Protein AF-D0IN45-F1 (afdb_monomer)

Nearest PDB structures (foldseek):
  6n2h-assembly1_A-2  TM=3.799E-01  e=4.061E+00  Salmonella enterica subsp. enterica serovar Typhimurium

InterPro domains:
  IPR011762 Acetyl-coenzyme A carboxyltransferase, N-terminal [PS50980] (1-43)
  IPR029045 ClpP/crotonase-like domain superfamily [SSF52096] (5-43)

Radius of gyration: 11.08 Å; Cα contacts (8 Å, |Δi|>4): 52; chains: 1; bounding box: 24×16×27 Å

Structure (mmCIF, N/CA/C/O backbone):
data_AF-D0IN45-F1
#
_entry.id   AF-D0IN45-F1
#
loop_
_atom_site.group_PDB
_atom_site.id
_atom_site.type_symbol
_atom_site.label_atom_id
_atom_site.label_alt_id
_atom_site.label_comp_id
_atom_site.label_asym_id
_atom_site.label_entity_id
_atom_site.label_seq_id
_atom_site.pdbx_PDB_ins_code
_atom_site.Cartn_x
_atom_site.Cartn_y
_atom_site.Cartn_z
_atom_site.occupancy
_atom_site.B_iso_or_equiv
_atom_site.auth_seq_id
_atom_site.auth_comp_id
_atom_site.auth_asym_id
_atom_site.auth_atom_id
_atom_site.pdbx_PDB_model_num
ATOM 1 N N . ALA A 1 1 ? -3.187 8.494 11.365 1.00 74.56 1 ALA A N 1
ATOM 2 C CA . ALA A 1 1 ? -4.629 8.791 11.547 1.00 74.56 1 ALA A CA 1
ATOM 3 C C . ALA A 1 1 ? -5.529 7.873 10.710 1.00 74.56 1 ALA A C 1
ATOM 5 O O . ALA A 1 1 ? -6.355 7.177 11.290 1.00 74.56 1 ALA A O 1
ATOM 6 N N . LEU A 1 2 ? -5.338 7.807 9.385 1.00 79.25 2 LEU A N 1
ATOM 7 C CA . LEU A 1 2 ? -6.167 7.011 8.464 1.00 79.25 2 LEU A CA 1
ATOM 8 C C . LEU A 1 2 ? -6.261 5.514 8.829 1.00 79.25 2 LEU A C 1
ATOM 10 O O . LEU A 1 2 ? -7.363 4.993 8.974 1.00 79.25 2 LEU A O 1
ATOM 14 N N . ASN A 1 3 ? -5.125 4.850 9.077 1.00 81.62 3 ASN A N 1
ATOM 15 C CA . ASN A 1 3 ? -5.093 3.425 9.446 1.00 81.62 3 ASN A CA 1
ATOM 16 C C . ASN A 1 3 ? -5.906 3.127 10.728 1.00 81.62 3 ASN A C 1
ATOM 18 O O . ASN A 1 3 ? -6.681 2.174 10.779 1.00 81.62 3 ASN A O 1
ATOM 22 N N . ILE A 1 4 ? -5.804 3.993 11.744 1.00 82.44 4 ILE A N 1
ATOM 23 C CA . ILE A 1 4 ? -6.540 3.844 13.010 1.00 82.44 4 ILE A CA 1
ATOM 24 C C . ILE A 1 4 ? -8.051 3.951 12.774 1.00 82.44 4 ILE A C 1
ATOM 26 O O . ILE A 1 4 ? -8.816 3.176 13.347 1.00 82.44 4 ILE A O 1
ATOM 30 N N . TYR A 1 5 ? -8.488 4.890 11.931 1.00 85.06 5 TYR A N 1
ATOM 31 C CA . TYR A 1 5 ? -9.902 5.053 11.594 1.00 85.06 5 TYR A CA 1
ATOM 32 C C . TYR A 1 5 ? -10.449 3.826 10.857 1.00 85.06 5 TYR A C 1
ATOM 34 O O . TYR A 1 5 ? -11.476 3.280 11.260 1.00 85.06 5 TYR A O 1
ATOM 42 N N . GLN A 1 6 ? -9.730 3.349 9.837 1.00 86.31 6 GLN A N 1
ATOM 43 C CA . GLN A 1 6 ? -10.119 2.170 9.060 1.00 86.31 6 GLN A CA 1
ATOM 44 C C . GLN A 1 6 ? -10.215 0.920 9.943 1.00 86.31 6 GLN A C 1
ATOM 46 O O . GLN A 1 6 ? -11.240 0.240 9.924 1.00 86.31 6 GLN A O 1
ATOM 51 N N . ARG A 1 7 ? -9.222 0.677 10.816 1.00 82.12 7 ARG A N 1
ATOM 52 C CA . ARG A 1 7 ? -9.262 -0.425 11.795 1.00 82.12 7 ARG A CA 1
ATOM 53 C C . ARG A 1 7 ? -10.435 -0.310 12.762 1.00 82.12 7 ARG A C 1
ATOM 55 O O . ARG A 1 7 ? -11.134 -1.295 12.979 1.00 82.12 7 ARG A O 1
ATOM 62 N N . LYS A 1 8 ? -10.675 0.873 13.341 1.00 86.81 8 LYS A N 1
ATOM 63 C CA . LYS A 1 8 ? -11.783 1.084 14.292 1.00 86.81 8 LYS A CA 1
ATOM 64 C C . LYS A 1 8 ? -13.151 0.870 13.648 1.00 86.81 8 LYS A C 1
ATOM 66 O O . LYS A 1 8 ? -14.051 0.347 14.295 1.00 86.81 8 LYS A O 1
ATOM 71 N N . LYS A 1 9 ? -13.310 1.272 12.387 1.00 89.19 9 LYS A N 1
ATOM 72 C CA . LYS A 1 9 ? -14.562 1.139 11.632 1.00 89.19 9 LYS A CA 1
ATOM 73 C C . LYS A 1 9 ? -14.679 -0.190 10.875 1.00 89.19 9 LYS A C 1
ATOM 75 O O . LYS A 1 9 ? -15.682 -0.385 10.199 1.00 89.19 9 LYS A O 1
ATOM 80 N N . LYS A 1 10 ? -13.692 -1.092 11.001 1.00 86.94 10 LYS A N 1
ATOM 81 C CA . LYS A 1 10 ? -13.592 -2.351 10.238 1.00 86.94 10 LYS A CA 1
ATOM 82 C C . LYS A 1 10 ? -13.763 -2.133 8.726 1.00 86.94 10 LYS A C 1
ATOM 84 O O . LYS A 1 10 ? -14.374 -2.946 8.041 1.00 86.94 10 LYS A O 1
ATOM 89 N N . LEU A 1 11 ? -13.253 -1.009 8.222 1.00 84.62 11 LEU A N 1
ATOM 90 C CA . LEU A 1 11 ? -13.306 -0.674 6.804 1.00 84.62 11 LEU A CA 1
ATOM 91 C C . LEU A 1 11 ? -12.164 -1.368 6.078 1.00 84.62 11 LEU A C 1
ATOM 93 O O . LEU A 1 11 ? -11.036 -1.403 6.571 1.00 84.62 11 LEU A O 1
ATOM 97 N N . PHE A 1 12 ? -12.475 -1.894 4.901 1.00 86.50 12 PHE A N 1
ATOM 98 C CA . PHE A 1 12 ? -11.499 -2.540 4.047 1.00 86.50 12 PHE A CA 1
ATOM 99 C C . PHE A 1 12 ? -10.728 -1.495 3.246 1.00 86.50 12 PHE A C 1
ATOM 101 O O . PHE A 1 12 ? -11.332 -0.648 2.588 1.00 86.50 12 PHE A O 1
ATOM 108 N N . TYR A 1 13 ? -9.399 -1.550 3.310 1.00 87.75 13 TYR A N 1
ATOM 109 C CA . TYR A 1 13 ? -8.529 -0.659 2.556 1.00 87.75 13 TYR A CA 1
ATOM 110 C C . TYR A 1 13 ? -7.603 -1.460 1.646 1.00 87.75 13 TYR A C 1
ATOM 112 O O . TYR A 1 13 ? -6.852 -2.320 2.111 1.00 87.75 13 TYR A O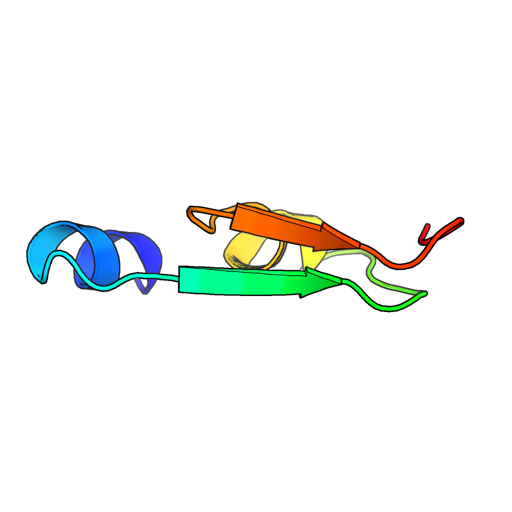 1
ATOM 120 N N . ILE A 1 14 ? -7.665 -1.149 0.352 1.00 86.75 14 ILE A N 1
ATOM 121 C CA . ILE A 1 14 ? -6.784 -1.687 -0.684 1.00 86.75 14 ILE A CA 1
ATOM 122 C C . ILE A 1 14 ? -5.941 -0.532 -1.219 1.00 86.75 14 ILE A C 1
ATOM 124 O O . ILE A 1 14 ? -6.490 0.518 -1.557 1.00 86.75 14 ILE A O 1
ATOM 128 N N . SER A 1 15 ? -4.630 -0.735 -1.317 1.00 87.19 15 SER A N 1
ATOM 129 C CA . SER A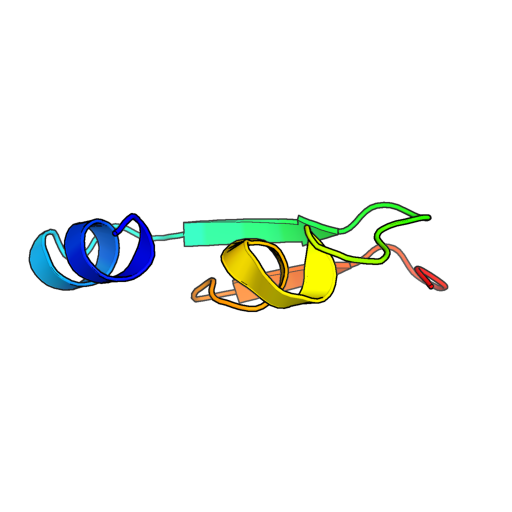 1 15 ? -3.749 0.165 -2.065 1.00 87.19 15 SER A CA 1
ATOM 130 C C . SER A 1 15 ? -3.399 -0.470 -3.400 1.00 87.19 15 SER A C 1
ATOM 132 O O . SER A 1 15 ? -3.016 -1.640 -3.443 1.00 87.19 15 SER A O 1
ATOM 134 N N . ILE A 1 16 ? -3.528 0.307 -4.471 1.00 85.56 16 ILE A N 1
ATOM 135 C CA . ILE A 1 16 ? -3.066 -0.067 -5.804 1.00 85.56 16 ILE A CA 1
ATOM 136 C C . ILE A 1 16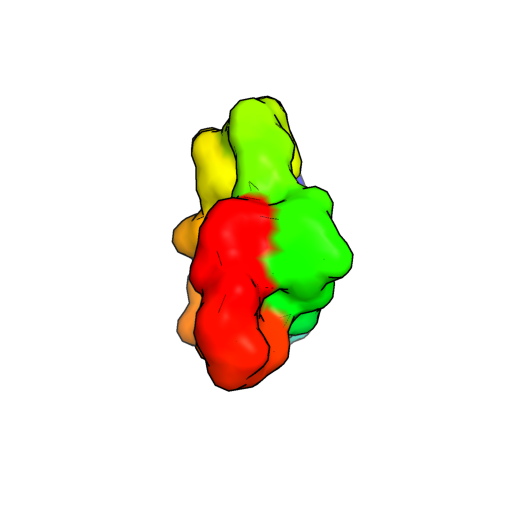 ? -1.824 0.778 -6.091 1.00 85.56 16 ILE A C 1
ATOM 138 O O . ILE A 1 16 ? -1.929 1.994 -6.240 1.00 85.56 16 ILE A O 1
ATOM 142 N N . LEU A 1 17 ? -0.655 0.141 -6.093 1.00 84.75 17 LEU A N 1
ATOM 143 C CA . LEU A 1 17 ? 0.634 0.776 -6.344 1.00 84.75 17 LEU A CA 1
ATOM 144 C C . LEU A 1 17 ? 0.950 0.704 -7.839 1.00 84.75 17 LEU A C 1
ATOM 146 O O . LEU A 1 17 ? 1.166 -0.377 -8.390 1.00 84.75 17 LEU A O 1
ATOM 150 N N . THR A 1 18 ? 0.987 1.867 -8.478 1.00 82.44 18 THR A N 1
ATOM 151 C CA . THR A 1 18 ? 1.388 2.030 -9.879 1.00 82.44 18 THR A CA 1
ATOM 152 C C . THR A 1 18 ? 2.812 2.563 -9.951 1.00 82.44 18 THR A C 1
ATOM 154 O O . THR A 1 18 ? 3.233 3.338 -9.086 1.00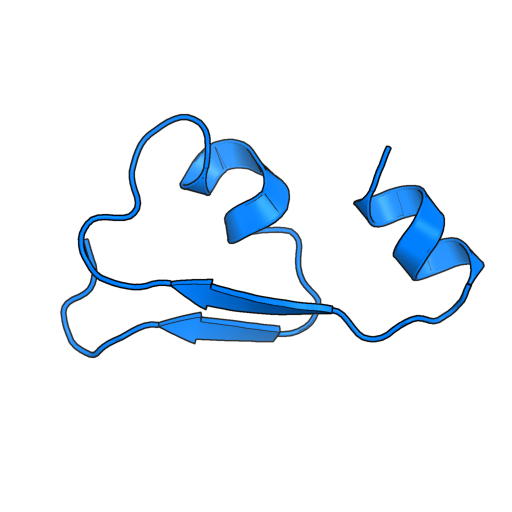 82.44 18 THR A O 1
ATOM 157 N N . SER A 1 19 ? 3.574 2.165 -10.966 1.00 83.31 19 SER A N 1
ATOM 158 C CA . SER A 1 19 ? 4.956 2.636 -11.099 1.00 83.31 19 SER A CA 1
ATOM 159 C C . SER A 1 19 ? 5.011 4.089 -11.597 1.00 83.31 19 SER A C 1
ATOM 161 O O . SER A 1 19 ? 4.326 4.403 -12.574 1.00 83.31 19 SER A O 1
ATOM 163 N N . PRO A 1 20 ? 5.831 4.982 -11.009 1.00 78.31 20 PRO A N 1
ATOM 164 C CA . PRO A 1 20 ? 6.663 4.805 -9.817 1.00 78.31 20 PRO A CA 1
ATOM 165 C C . PRO A 1 20 ? 5.917 5.232 -8.540 1.00 78.31 20 PRO A C 1
ATOM 167 O O . PRO A 1 20 ? 5.393 6.345 -8.464 1.00 78.31 20 PRO A O 1
ATOM 170 N N . THR A 1 21 ? 5.928 4.395 -7.497 1.00 80.56 21 THR A N 1
ATOM 171 C CA . THR A 1 21 ? 5.458 4.803 -6.161 1.00 80.56 21 THR A CA 1
ATOM 172 C C . THR A 1 21 ? 6.646 4.803 -5.214 1.00 80.56 21 THR A C 1
ATOM 174 O O . THR A 1 21 ? 7.070 3.756 -4.732 1.00 80.56 21 THR A O 1
ATOM 177 N N . THR A 1 22 ? 7.185 5.990 -4.937 1.00 82.31 22 THR A N 1
ATOM 178 C CA . THR A 1 22 ? 8.405 6.154 -4.136 1.00 82.31 22 THR A CA 1
ATOM 179 C C . THR A 1 22 ? 8.217 7.146 -2.986 1.00 82.31 22 THR A C 1
ATOM 181 O O . THR A 1 22 ? 7.206 7.848 -2.868 1.00 82.31 22 THR A O 1
ATOM 184 N N . GLY A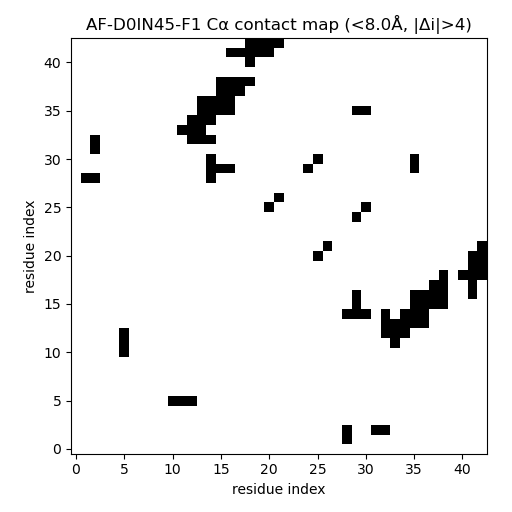 1 23 ? 9.211 7.207 -2.098 1.00 83.75 23 GLY A N 1
ATOM 185 C CA . GLY A 1 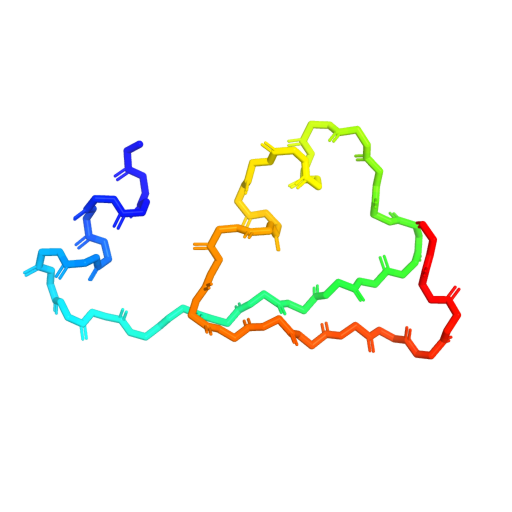23 ? 9.292 8.216 -1.046 1.00 83.75 23 GLY A CA 1
ATOM 186 C C . GLY A 1 23 ? 8.171 8.115 -0.009 1.00 83.75 23 GLY A C 1
ATOM 187 O O . GLY A 1 23 ? 7.868 7.043 0.517 1.00 83.75 23 GLY A O 1
ATOM 188 N N . GLY A 1 24 ? 7.571 9.262 0.322 1.00 81.19 24 GLY A N 1
ATOM 189 C CA . GLY A 1 24 ? 6.622 9.384 1.432 1.00 81.19 24 GLY A CA 1
ATOM 190 C C . GLY A 1 24 ? 5.332 8.578 1.257 1.00 81.19 24 GLY A C 1
ATOM 191 O O . GLY A 1 24 ? 4.731 8.183 2.254 1.00 81.19 24 GLY A O 1
ATOM 192 N N . VAL A 1 25 ? 4.920 8.295 0.018 1.00 79.56 25 VAL A N 1
ATOM 193 C CA . VAL A 1 25 ? 3.707 7.516 -0.279 1.00 79.56 25 VAL A CA 1
ATOM 194 C C . VAL A 1 25 ? 3.923 6.039 0.056 1.00 79.56 25 VAL A C 1
ATOM 196 O O . VAL A 1 25 ? 3.114 5.450 0.776 1.00 79.56 25 VAL A O 1
ATOM 199 N N . THR A 1 26 ? 5.057 5.470 -0.358 1.00 79.44 26 THR A N 1
ATOM 200 C CA . THR A 1 26 ? 5.474 4.101 -0.011 1.00 79.44 26 THR A CA 1
ATOM 201 C C . THR A 1 26 ? 5.714 3.958 1.488 1.00 79.44 26 THR A C 1
ATOM 203 O O . THR A 1 26 ? 5.263 2.999 2.098 1.00 79.44 26 THR A O 1
ATOM 206 N N . ALA A 1 27 ? 6.356 4.942 2.123 1.00 80.00 27 ALA A N 1
ATOM 207 C CA . ALA A 1 27 ? 6.656 4.897 3.556 1.00 80.00 27 ALA A CA 1
ATOM 208 C C . ALA A 1 27 ? 5.432 5.128 4.470 1.00 80.00 27 ALA A C 1
ATOM 210 O O . ALA A 1 27 ? 5.569 5.113 5.694 1.00 80.00 27 ALA A O 1
ATOM 211 N N . SER A 1 28 ? 4.244 5.377 3.909 1.00 82.56 28 SER A N 1
ATOM 212 C CA . SER A 1 28 ? 3.041 5.6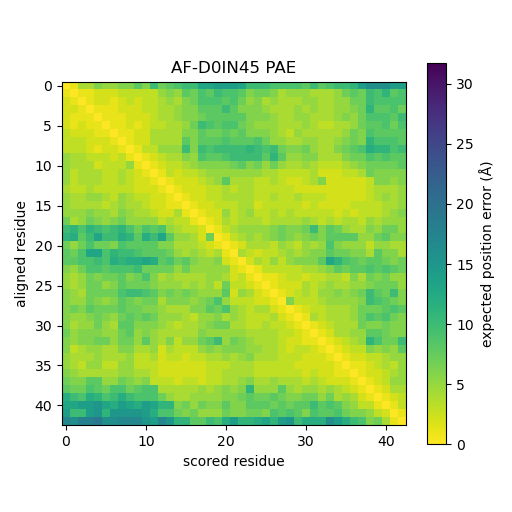72 4.688 1.00 82.56 28 SER A CA 1
ATOM 213 C C . SER A 1 28 ? 1.829 4.876 4.204 1.00 82.56 28 SER A C 1
ATOM 215 O O . SER A 1 28 ? 1.773 3.660 4.355 1.00 82.56 28 SER A O 1
ATOM 217 N N . PHE A 1 29 ? 0.812 5.541 3.666 1.00 80.00 29 PHE A N 1
ATOM 218 C CA . PHE A 1 29 ? -0.468 4.924 3.338 1.00 80.00 29 PHE A CA 1
ATOM 219 C C . PHE A 1 29 ? -0.370 3.883 2.216 1.00 80.00 29 PHE A C 1
ATOM 221 O O . PHE A 1 29 ? -1.177 2.959 2.208 1.00 80.00 29 PHE A O 1
ATOM 228 N N . GLY A 1 30 ? 0.641 3.962 1.345 1.00 77.31 30 GLY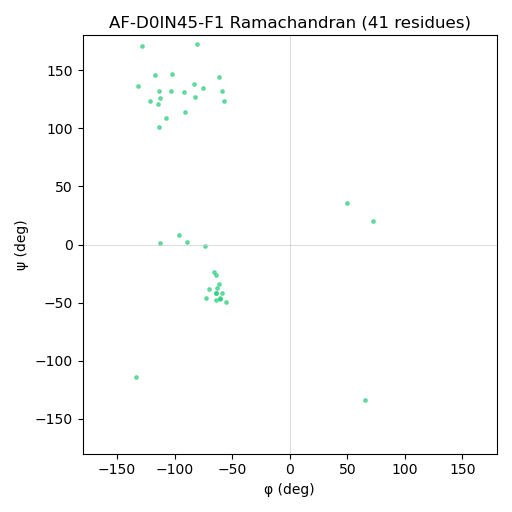 A N 1
ATOM 229 C CA . GLY A 1 30 ? 0.867 2.984 0.281 1.00 77.31 30 GLY A CA 1
ATOM 230 C C . GLY A 1 30 ? 1.139 1.563 0.789 1.00 77.31 30 GLY A C 1
ATOM 231 O O . GLY A 1 30 ? 0.678 0.611 0.164 1.00 77.31 30 GLY A O 1
ATOM 232 N N . MET A 1 31 ? 1.816 1.423 1.939 1.00 79.00 31 MET A N 1
ATOM 233 C CA . MET A 1 31 ? 2.241 0.128 2.504 1.00 79.00 31 MET A CA 1
ATOM 234 C C . MET A 1 31 ? 1.530 -0.260 3.810 1.00 79.00 31 MET A C 1
ATOM 236 O O . MET A 1 31 ? 1.791 -1.318 4.377 1.00 79.00 31 MET A O 1
ATOM 240 N N . LEU A 1 32 ? 0.602 0.576 4.284 1.00 82.31 32 LEU A N 1
ATOM 241 C CA . LEU A 1 32 ? -0.239 0.317 5.458 1.00 82.31 32 LEU A CA 1
ATOM 242 C C . LEU A 1 32 ? -1.662 -0.258 5.200 1.00 82.31 32 LEU A C 1
ATOM 244 O O . LEU A 1 32 ? -2.430 -0.283 6.174 1.00 82.31 32 LEU A O 1
ATOM 248 N N . PRO A 1 33 ? -2.089 -0.671 3.983 1.00 83.25 33 PRO A N 1
ATOM 249 C CA . PRO A 1 33 ? -3.436 -1.197 3.749 1.00 83.25 33 PRO A CA 1
ATOM 250 C C . PRO A 1 33 ? -3.575 -2.670 4.153 1.00 83.25 33 PRO A C 1
ATOM 252 O O . PRO A 1 33 ? -2.601 -3.352 4.464 1.00 83.25 33 PRO A O 1
ATOM 255 N N . ASN A 1 34 ? -4.809 -3.178 4.110 1.00 85.50 34 ASN A N 1
ATOM 256 C CA . ASN A 1 34 ? -5.078 -4.600 4.323 1.00 85.50 34 ASN A CA 1
ATOM 257 C C . ASN A 1 34 ? -4.571 -5.456 3.159 1.00 85.50 34 ASN A C 1
ATOM 259 O O . ASN A 1 34 ? -4.079 -6.557 3.384 1.00 85.50 34 ASN A O 1
ATOM 263 N N . ILE A 1 35 ? -4.717 -4.954 1.932 1.00 85.12 35 ILE A N 1
ATOM 264 C CA . ILE A 1 35 ? -4.224 -5.594 0.712 1.00 85.12 35 ILE A CA 1
ATOM 265 C C . ILE A 1 35 ? -3.476 -4.557 -0.122 1.00 85.12 35 ILE A C 1
ATOM 267 O O . ILE A 1 35 ? -3.941 -3.428 -0.292 1.00 85.12 35 ILE A O 1
ATOM 271 N N . ILE A 1 36 ? -2.327 -4.964 -0.655 1.00 87.25 36 ILE A N 1
ATOM 272 C CA . ILE A 1 36 ? -1.535 -4.194 -1.610 1.00 87.25 36 ILE A CA 1
ATOM 273 C C . ILE A 1 36 ? -1.582 -4.932 -2.945 1.00 87.25 36 ILE A C 1
ATOM 275 O O . ILE A 1 36 ? -1.255 -6.116 -3.008 1.00 87.25 36 ILE A O 1
ATOM 279 N N . ILE A 1 37 ? -1.981 -4.232 -4.002 1.00 86.44 37 ILE A N 1
ATOM 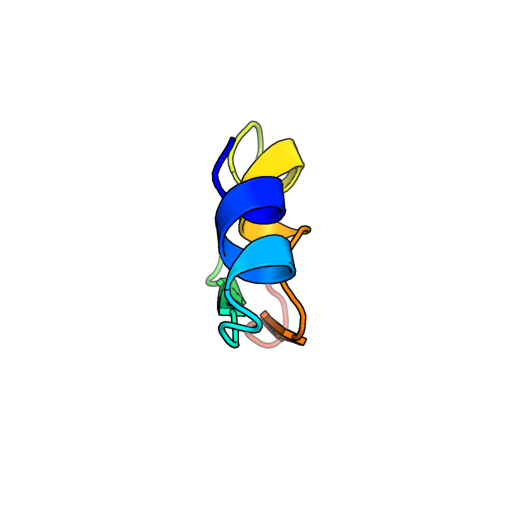280 C CA . ILE A 1 37 ? -1.918 -4.706 -5.384 1.00 86.44 37 ILE A CA 1
ATOM 281 C C . ILE A 1 37 ? -0.920 -3.807 -6.098 1.00 86.44 37 ILE A C 1
ATOM 283 O O . ILE A 1 37 ? -1.105 -2.598 -6.121 1.00 86.44 37 ILE A O 1
ATOM 287 N N . ALA A 1 38 ? 0.145 -4.371 -6.651 1.00 87.06 38 ALA A N 1
ATOM 288 C CA . ALA A 1 38 ? 1.159 -3.609 -7.368 1.00 87.06 38 ALA A CA 1
ATOM 289 C C . ALA A 1 38 ? 1.215 -4.045 -8.830 1.00 87.06 38 ALA A C 1
ATOM 291 O O . ALA A 1 38 ? 1.018 -5.223 -9.141 1.00 87.06 38 ALA A O 1
ATOM 292 N N . GLU A 1 39 ? 1.498 -3.102 -9.724 1.00 85.69 39 GLU A N 1
ATOM 293 C CA . GLU A 1 39 ? 1.786 -3.437 -11.115 1.00 85.69 39 GLU A CA 1
ATOM 294 C C . GLU A 1 39 ? 3.036 -4.336 -11.213 1.00 85.69 39 GLU A C 1
ATOM 296 O O . GLU A 1 39 ? 3.997 -4.162 -10.453 1.00 85.69 39 GLU A O 1
ATOM 301 N N . PRO A 1 40 ? 3.074 -5.296 -12.156 1.00 74.94 40 PRO A N 1
ATOM 302 C CA . PRO A 1 40 ? 4.280 -6.072 -12.420 1.00 74.94 40 PRO A CA 1
ATOM 303 C C . PRO A 1 40 ? 5.439 -5.130 -12.780 1.00 74.94 40 PRO A C 1
ATOM 305 O O . PRO A 1 40 ? 5.336 -4.373 -13.741 1.00 74.94 40 PRO A O 1
ATOM 308 N N . LYS A 1 41 ? 6.556 -5.211 -12.042 1.00 71.38 41 LYS A N 1
ATOM 309 C CA . LYS A 1 41 ? 7.722 -4.299 -12.131 1.00 71.38 41 LYS A CA 1
ATOM 310 C C . LYS A 1 41 ? 7.503 -2.880 -11.571 1.00 71.38 41 LYS A C 1
ATOM 312 O O . LYS A 1 41 ? 8.267 -1.980 -11.921 1.00 71.38 41 LYS A O 1
ATOM 317 N N . ALA A 1 42 ? 6.513 -2.665 -10.702 1.00 73.62 42 ALA A N 1
ATOM 318 C CA . ALA A 1 42 ? 6.459 -1.444 -9.896 1.00 73.62 42 ALA A CA 1
ATOM 319 C C . ALA A 1 42 ? 7.731 -1.316 -9.035 1.00 73.62 42 ALA A C 1
ATOM 321 O O . ALA A 1 42 ? 8.142 -2.295 -8.404 1.00 73.62 42 ALA A O 1
ATOM 322 N N . TYR A 1 43 ? 8.353 -0.132 -9.048 1.00 61.00 43 TYR A N 1
ATOM 323 C CA . TYR A 1 43 ? 9.544 0.204 -8.260 1.00 61.00 43 TYR A CA 1
ATOM 324 C C . TYR A 1 43 ? 9.348 1.501 -7.467 1.00 61.00 43 TYR A C 1
ATOM 326 O O . TYR A 1 43 ? 8.521 2.351 -7.888 1.00 61.00 43 TYR A O 1
#

pLDDT: mean 82.11, std 5.23, range [61.0, 89.19]

Solvent-accessible surface area (backbone atoms only — not comparable to full-atom values): 2694 Å² total; per-residue (Å²): 111,68,64,60,51,31,61,76,68,71,51,87,42,75,28,76,45,55,69,76,52,59,67,71,49,43,77,38,71,52,68,62,44,81,44,75,46,66,47,92,86,49,84

Organism: NCBI:txid60859

Foldseek 3Di:
DVLVVCVVVVNADEAEQEAEDDDPRCVPPQVSGPYYHYDDPHD

Secondary structure (DSSP, 8-state):
-HHHHHHHTT---EEEEPSP--TTTTTTTTTSSSEEEE-TT--

Sequence (43 aa):
ALNIYQRKKKLFYISILTSPTTGGVTASFGMLPNIIIAEPKAY

Mean predicted aligned error: 5.25 Å